Protein 3KKF (pdb70)

InterPro domains:
  IPR007138 Antibiotic biosynthesis monooxygenase domain [PF03992] (37-107)
  IPR007138 Antibiotic biosynthesis monooxygenase domain [PS51725] (32-125)
  IPR011008 Dimeric alpha-beta barrel [SSF54909] (33-116)
  IPR050744 AI-2 Signaling Cycle Isomerase LsrG [PTHR33336] (18-124)

Nearest PDB structures (foldseek):
  3kkf-assembly1_A  TM=1.002E+00  e=9.872E-19  Bacteroides thetaiotaomicron
  4hl9-assembly4_H  TM=8.552E-01  e=7.573E-08  Rhodospirillum rubrum ATCC 11170
  4dpo-assembly1_B  TM=8.473E-01  e=3.103E-07  Methanosarcina mazei Go1
  4zos-assembly2_B  TM=8.322E-01  e=4.860E-07  Yersinia enterocolitica subsp. enterocolitica 8081
  4zos-assembly1_C  TM=8.400E-01  e=1.271E-06  Yersinia enterocolitica subsp. enterocolitica 8081

Solvent-accessible surface area: 7000 Å² total

Radius of gyration: 13.76 Å; Cα contacts (8 Å, |Δi|>4): 162; chains: 1; bounding box: 32×35×34 Å

B-factor: mean 15.9, std 6.73, range [8.38, 55.74]

Organism: Bacteroides thetaiotaomicron (strain ATCC 29148 / DSM 2079 / JCM 5827 / CCUG 10774 / NCTC 10582 / VPI-5482 / E50) (NCBI:txid226186)

CATH classification: 3.30.70.100

Sequence (100 aa):
GAENNVRLSRRIIIIDDPERLEEEEEYNAYLKEEEIEVSRRLEPGVLVLYAVAEKKEERRPNHVTILEEIYADEAAYKKSHIATPHFKKKYKEGTLLDVQLEELIDATPLIPGLKKK

Secondary structure (DSSP, 8-state):
-GGG--EEEEEE--GGGHHHHHHHHHHHHHH----TTEEEEEEEE-SS-TTEEEEEEEESSHHHHHHHHTSHHHHHHHHHH-----EEEE---SSTT---

Structure (mmCIF, N/CA/C/O backbone):
data_3KKF
#
_entry.id   3KKF
#
_cell.length_a   70.740
_cell.length_b   70.740
_cell.length_c   96.021
_cell.angle_alpha   90.000
_cell.angle_beta   90.000
_cell.angle_gamma   120.000
#
_symmetry.space_group_name_H-M   'H 3 2'
#
loop_
_entity.id
_entity.type
_entity.pdbx_description
1 polymer 'Putative antibiotic biosynthesis monooxygenase'
2 non-polymer 'CALCIUM ION'
3 non-polymer 'ACETATE ION'
4 non-polymer 1,2-ETHANEDIOL
5 non-polymer 'HEXAETHYLENE GLYCOL'
6 water water
#
loop_
_atom_site.group_PDB
_atom_site.id
_atom_site.type_symbol
_atom_site.label_atom_id
_atom_site.label_alt_id
_atom_site.label_comp_id
_atom_site.label_asym_id
_atom_site.label_entity_id
_atom_site.label_seq_id
_atom_site.pdbx_PDB_ins_code
_atom_site.Cartn_x
_atom_site.Cartn_y
_atom_site.Cartn_z
_atom_site.occupancy
_atom_site.B_iso_or_equiv
_atom_site.auth_seq_id
_atom_site.auth_comp_id
_atom_site.auth_asym_id
_atom_site.auth_atom_id
_atom_site.pdbx_PDB_model_num
ATOM 1 N N . GLY A 1 1 ? 12.352 3.587 29.244 1.00 18.86 0 GLY A N 1
ATOM 2 C CA . GLY A 1 1 ? 13.335 4.628 28.892 1.00 18.23 0 GLY A CA 1
ATOM 3 C C . GLY A 1 1 ? 14.628 3.924 28.586 1.00 17.92 0 GLY A C 1
ATOM 4 O O . GLY A 1 1 ? 14.670 2.680 28.513 1.00 17.88 0 GLY A O 1
ATOM 5 N N . ALA A 1 2 ? 15.697 4.680 28.457 1.00 17.74 28 ALA A N 1
ATOM 6 C CA . ALA A 1 2 ? 17.007 4.106 28.119 1.00 17.56 28 ALA A CA 1
ATOM 7 C C . ALA A 1 2 ? 17.477 3.011 29.030 1.00 17.00 28 ALA A C 1
ATOM 8 O O . ALA A 1 2 ? 18.085 2.012 28.560 1.00 17.23 28 ALA A O 1
ATOM 10 N N . GLU A 1 3 ? 17.181 3.144 30.310 1.00 16.77 29 GLU A N 1
ATOM 11 C CA . GLU A 1 3 ? 17.721 2.235 31.349 1.00 16.38 29 GLU A CA 1
ATOM 12 C C . GLU A 1 3 ? 17.121 0.854 31.395 1.00 16.28 29 GLU A C 1
ATOM 13 O O . GLU A 1 3 ? 17.659 -0.018 32.107 1.00 18.76 29 GLU A O 1
ATOM 19 N N . ASN A 1 4 ? 15.998 0.604 30.722 1.00 15.66 30 ASN A N 1
ATOM 20 C CA . ASN A 1 4 ? 15.479 -0.784 30.682 1.00 15.58 30 ASN A CA 1
ATOM 21 C C . ASN A 1 4 ? 15.287 -1.315 29.270 1.00 15.27 30 ASN A C 1
ATOM 22 O O . ASN A 1 4 ? 14.592 -2.346 29.096 1.00 15.93 30 ASN A O 1
ATOM 27 N N . ASN A 1 5 ? 15.903 -0.666 28.261 1.00 14.29 31 ASN A N 1
ATOM 28 C CA . ASN A 1 5 ? 15.754 -1.139 26.903 1.00 12.98 31 ASN A CA 1
ATOM 29 C C . ASN A 1 5 ? 16.412 -2.477 26.793 1.00 12.00 31 ASN A C 1
ATOM 30 O O . ASN A 1 5 ? 17.465 -2.744 27.413 1.00 13.45 31 ASN A O 1
ATOM 43 N N . VAL A 1 7 ? 18.501 -4.757 24.656 1.00 9.59 33 VAL A N 1
ATOM 44 C CA . VAL A 1 7 ? 19.472 -4.649 23.585 1.00 9.60 33 VAL A CA 1
ATOM 45 C C . VAL A 1 7 ? 20.029 -6.038 23.298 1.00 9.69 33 VAL A C 1
ATOM 46 O O . VAL 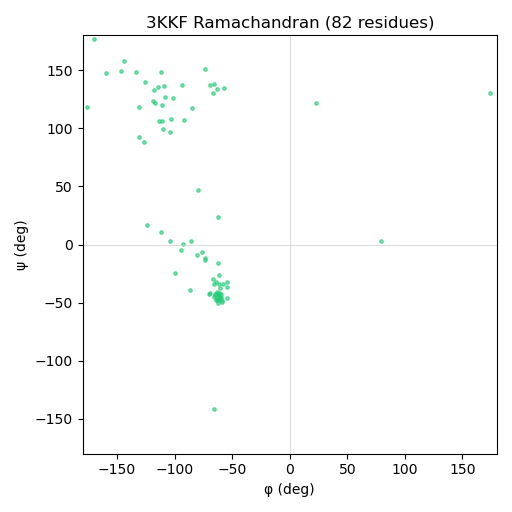A 1 7 ? 20.422 -6.780 24.230 1.00 10.18 33 VAL A O 1
ATOM 50 N N . ARG A 1 8 ? 20.039 -6.408 22.027 1.00 10.24 34 ARG A N 1
ATOM 51 C CA . ARG A 1 8 ? 20.518 -7.700 21.623 1.00 10.84 34 ARG A CA 1
ATOM 52 C C . ARG A 1 8 ? 21.182 -7.631 20.257 1.00 10.46 34 ARG A C 1
ATOM 53 O O . ARG A 1 8 ? 20.841 -6.778 19.420 1.00 11.35 34 ARG A O 1
ATOM 61 N N . LEU A 1 9 ? 22.166 -8.487 20.045 1.00 10.57 35 LEU A N 1
ATOM 62 C CA . LEU A 1 9 ? 22.734 -8.704 18.726 1.00 11.19 35 LEU A CA 1
ATOM 63 C C . LEU A 1 9 ? 22.299 -10.064 18.258 1.00 11.08 35 LEU A C 1
ATOM 64 O O . LEU A 1 9 ? 22.436 -11.068 18.995 1.00 13.02 35 LEU A O 1
ATOM 69 N N . SER A 1 10 ? 21.716 -10.117 17.088 1.00 11.16 36 SER A N 1
ATOM 70 C CA . SER A 1 10 ? 21.454 -11.400 16.412 1.00 11.53 36 SER A CA 1
ATOM 71 C C . SER A 1 10 ? 22.515 -11.572 15.345 1.00 11.23 36 SER A C 1
ATOM 72 O O . SER A 1 10 ? 22.715 -10.674 14.521 1.00 11.93 36 SER A O 1
ATOM 75 N N . ARG A 1 11 ? 23.221 -12.687 15.368 1.00 11.16 37 ARG A N 1
ATOM 76 C CA A ARG A 1 11 ? 24.227 -13.014 14.334 0.50 12.20 37 ARG A CA 1
ATOM 77 C CA B ARG A 1 11 ? 24.223 -13.007 14.334 0.50 12.15 37 ARG A CA 1
ATOM 78 C C . ARG A 1 11 ? 23.667 -14.198 13.582 1.00 12.07 37 ARG A C 1
ATOM 79 O O . ARG A 1 11 ? 23.347 -15.225 14.192 1.00 13.10 37 ARG A O 1
ATOM 94 N N . ILE A 1 12 ? 23.514 -14.049 12.261 1.00 11.97 38 ILE A N 1
ATOM 95 C CA . ILE A 1 12 ? 22.880 -15.052 11.436 1.00 11.81 38 ILE A CA 1
ATOM 96 C C . ILE A 1 12 ? 23.767 -15.460 10.285 1.00 11.15 38 ILE A C 1
ATOM 97 O O . ILE A 1 12 ? 24.459 -14.616 9.704 1.00 11.60 38 ILE A O 1
ATOM 102 N N . ILE A 1 13 ? 23.782 -16.759 9.975 1.00 11.07 39 ILE A N 1
ATOM 103 C CA . ILE A 1 13 ? 24.441 -17.252 8.772 1.00 10.73 39 ILE A CA 1
ATOM 104 C C . ILE A 1 13 ? 23.324 -17.865 7.932 1.00 10.90 39 ILE A C 1
ATOM 105 O O . ILE A 1 13 ? 22.610 -18.765 8.387 1.00 11.81 39 ILE A O 1
ATOM 110 N N . ILE A 1 14 ? 23.197 -17.331 6.715 1.00 11.08 40 ILE A N 1
ATOM 111 C CA A ILE A 1 14 ? 22.167 -17.741 5.783 0.50 11.24 40 ILE A CA 1
ATOM 112 C CA B ILE A 1 14 ? 22.180 -17.704 5.760 0.50 11.31 40 ILE A CA 1
ATOM 113 C C . ILE A 1 14 ? 22.744 -18.620 4.672 1.00 12.10 40 ILE A C 1
ATOM 114 O O . ILE A 1 14 ? 23.856 -18.447 4.255 1.00 12.42 40 ILE A O 1
ATOM 123 N N . ASP A 1 15 ? 21.963 -19.610 4.253 1.00 13.10 41 ASP A N 1
ATOM 124 C CA A ASP A 1 15 ? 22.347 -20.475 3.144 0.60 13.93 41 ASP A CA 1
ATOM 125 C CA B ASP A 1 15 ? 22.341 -20.477 3.144 0.40 13.80 41 ASP A CA 1
ATOM 126 C C . ASP A 1 15 ? 22.677 -19.550 1.954 1.00 13.69 41 ASP A C 1
ATOM 127 O O . ASP A 1 15 ? 21.820 -18.793 1.503 1.00 13.48 41 ASP A O 1
ATOM 136 N N . PRO A 1 16 ? 23.938 -19.610 1.435 1.00 13.98 42 PRO A N 1
ATOM 137 C CA . PRO A 1 16 ? 24.256 -18.658 0.337 1.00 14.60 42 PRO A CA 1
ATOM 138 C C . PRO A 1 16 ? 23.336 -18.662 -0.867 1.00 15.55 42 PRO A C 1
ATOM 139 O O . PRO A 1 16 ? 23.102 -17.606 -1.453 1.00 15.93 42 PRO A O 1
ATOM 143 N N . GLU A 1 17 ? 22.772 -19.818 -1.206 1.00 16.09 43 GLU A N 1
ATOM 144 C CA . GLU A 1 17 ? 21.889 -19.912 -2.357 1.00 16.97 43 GLU A CA 1
ATOM 145 C C . GLU A 1 17 ? 20.522 -19.286 -2.148 1.00 16.98 43 GLU A C 1
ATOM 146 O O . GLU A 1 17 ? 19.777 -19.107 -3.095 1.00 18.77 43 GLU A O 1
ATOM 152 N N . ARG A 1 18 ? 20.186 -18.944 -0.904 1.00 16.42 44 ARG A N 1
ATOM 153 C CA . ARG A 1 18 ? 18.896 -18.361 -0.584 1.00 16.14 44 ARG A CA 1
ATOM 154 C C . ARG A 1 18 ? 19.011 -16.889 -0.135 1.00 14.60 44 ARG A C 1
ATOM 155 O O . ARG A 1 18 ? 18.036 -16.316 0.360 1.00 14.06 44 ARG A O 1
ATOM 163 N N . LEU A 1 19 ? 20.180 -16.292 -0.302 1.00 13.44 45 LEU A N 1
ATOM 164 C CA . LEU A 1 19 ? 20.443 -14.960 0.280 1.00 13.28 45 LEU A CA 1
ATOM 165 C C . LEU A 1 19 ? 19.511 -13.855 -0.247 1.00 13.09 45 LEU A C 1
ATOM 166 O O . LEU A 1 19 ? 19.040 -13.009 0.522 1.00 12.97 45 LEU A O 1
ATOM 171 N N . GLU A 1 20 ? 19.225 -13.841 -1.543 1.00 13.52 46 GLU A N 1
ATOM 172 C CA A GLU A 1 20 ? 18.348 -12.823 -2.118 0.40 13.86 46 GLU A CA 1
ATOM 173 C CA B GLU A 1 20 ? 18.335 -12.826 -2.117 0.30 13.91 46 GLU A CA 1
ATOM 174 C CA C GLU A 1 20 ? 18.337 -12.813 -2.111 0.30 13.81 46 GLU A CA 1
ATOM 175 C C . GLU A 1 20 ? 16.937 -12.920 -1.520 1.00 13.58 46 GLU A C 1
ATOM 176 O O . GLU A 1 20 ? 16.339 -11.905 -1.131 1.00 13.53 46 GLU A O 1
ATOM 192 N N . GLU A 1 21 ? 16.408 -14.139 -1.446 1.00 13.24 47 GLU A N 1
ATOM 193 C CA A GLU A 1 21 ? 15.085 -14.388 -0.869 0.60 13.42 47 GLU A CA 1
ATOM 194 C CA B GLU A 1 21 ? 15.068 -14.318 -0.889 0.40 13.25 47 GLU A CA 1
ATOM 195 C C . GLU A 1 21 ? 15.069 -13.949 0.608 1.00 12.67 47 GLU A C 1
ATOM 196 O O . GLU A 1 21 ? 14.150 -13.319 1.069 1.00 12.06 47 GLU A O 1
ATOM 207 N N . TYR A 1 22 ? 16.117 -14.334 1.344 1.00 11.35 48 TYR A N 1
ATOM 208 C CA . TYR A 1 22 ? 16.230 -14.007 2.752 1.00 11.20 48 TYR A CA 1
ATOM 209 C C . TYR A 1 22 ? 16.199 -12.491 2.961 1.00 11.13 48 TYR A C 1
ATOM 210 O O . TYR A 1 22 ? 15.431 -11.981 3.773 1.00 11.61 48 TYR A O 1
ATOM 219 N N . ASN A 1 23 ? 17.017 -11.767 2.209 1.00 11.05 49 ASN A N 1
ATOM 220 C CA . ASN A 1 23 ? 17.057 -10.305 2.332 1.00 11.54 49 ASN A CA 1
ATOM 221 C C . ASN A 1 23 ? 15.730 -9.658 2.022 1.00 11.11 49 ASN A C 1
ATOM 222 O O . ASN A 1 23 ? 15.351 -8.660 2.670 1.00 11.80 49 ASN A O 1
ATOM 227 N N . ALA A 1 24 ? 15.003 -10.196 1.041 1.00 11.19 50 ALA A N 1
ATOM 228 C CA . ALA A 1 24 ? 13.682 -9.666 0.735 1.00 10.77 50 ALA A CA 1
ATOM 229 C C . ALA A 1 24 ? 12.739 -9.804 1.938 1.00 10.76 50 ALA A C 1
ATOM 230 O O . ALA A 1 24 ? 12.045 -8.839 2.304 1.00 11.40 50 ALA A O 1
ATOM 232 N N . TYR A 1 25 ? 12.710 -10.992 2.547 1.00 10.55 51 TYR A N 1
ATOM 233 C CA . TYR A 1 25 ? 11.883 -11.191 3.718 1.00 10.37 51 TYR A CA 1
ATOM 234 C C . TYR A 1 25 ? 12.328 -10.295 4.881 1.00 10.06 51 TYR A C 1
ATOM 235 O O . TYR A 1 25 ? 11.499 -9.692 5.563 1.00 10.29 51 TYR A O 1
ATOM 244 N N . LEU A 1 26 ? 13.628 -10.246 5.139 1.00 9.91 52 LEU A N 1
ATOM 245 C CA . LEU A 1 26 ? 14.151 -9.483 6.264 1.00 9.96 52 LEU A CA 1
ATOM 246 C C . LEU A 1 26 ? 13.903 -7.986 6.140 1.00 10.32 52 LEU A C 1
ATOM 247 O O . LEU A 1 26 ? 13.447 -7.334 7.091 1.00 10.08 52 LEU A O 1
ATOM 252 N N . LYS A 1 27 ? 14.199 -7.410 4.969 1.00 10.47 53 LYS A N 1
ATOM 253 C CA . LYS A 1 27 ? 14.023 -5.980 4.772 1.00 10.63 53 LYS A CA 1
ATOM 254 C C . LYS A 1 27 ? 12.575 -5.579 4.949 1.00 10.29 53 LYS A C 1
ATOM 255 O O . LYS A 1 27 ? 12.266 -4.594 5.608 1.00 10.92 53 LYS A O 1
ATOM 260 N N . GLU A 1 28 ? 11.669 -6.352 4.381 1.00 10.83 54 GLU A N 1
ATOM 261 C CA . GLU A 1 28 ? 10.251 -6.077 4.540 1.00 11.21 54 GLU A CA 1
ATOM 262 C C . GLU A 1 28 ? 9.836 -6.128 6.010 1.00 10.89 54 GLU A C 1
ATOM 263 O O . GLU A 1 28 ? 9.132 -5.244 6.504 1.00 11.29 54 GLU A O 1
ATOM 269 N N . GLU A 1 29 ? 10.281 -7.155 6.720 1.00 10.50 55 GLU A N 1
ATOM 270 C CA A GLU A 1 29 ? 9.861 -7.303 8.100 0.70 10.58 55 GLU A CA 1
ATOM 271 C CA B GLU A 1 29 ? 9.930 -7.345 8.128 0.30 10.61 55 GLU A CA 1
ATOM 272 C C . GLU A 1 29 ? 10.415 -6.162 8.989 1.00 10.36 55 GLU A C 1
ATOM 273 O O . GLU A 1 29 ? 9.708 -5.659 9.860 1.00 10.53 55 GLU A O 1
ATOM 284 N N . ILE A 1 30 ? 11.630 -5.728 8.734 1.00 9.92 56 ILE A N 1
ATOM 285 C CA . ILE A 1 30 ? 12.209 -4.586 9.479 1.00 10.13 56 ILE A CA 1
ATOM 286 C C . ILE A 1 30 ? 11.440 -3.307 9.160 1.00 10.30 56 ILE A C 1
ATOM 287 O O . ILE A 1 30 ? 11.099 -2.543 10.070 1.00 9.74 56 ILE A O 1
ATOM 292 N N . GLU A 1 31 ? 11.150 -3.075 7.881 1.00 10.62 57 GLU A N 1
ATOM 293 C CA . GLU A 1 31 ? 10.398 -1.874 7.489 1.00 11.28 57 GLU A CA 1
ATOM 294 C C . GLU A 1 31 ? 9.033 -1.833 8.152 1.00 11.11 57 GLU A C 1
ATOM 295 O O . GLU A 1 31 ? 8.620 -0.786 8.680 1.00 11.34 57 GLU A O 1
ATOM 301 N N . VAL A 1 32 ? 8.320 -2.961 8.143 1.00 10.63 58 VAL A N 1
ATOM 302 C CA . VAL A 1 32 ? 6.985 -3.011 8.769 1.00 10.91 58 VAL A CA 1
ATOM 303 C C . VAL A 1 32 ? 7.099 -2.797 10.289 1.00 10.06 58 VAL A C 1
ATOM 304 O O . VAL A 1 32 ? 6.311 -2.051 10.883 1.00 11.13 58 VAL A O 1
ATOM 308 N N . SER A 1 33 ? 8.092 -3.434 10.920 1.00 10.07 59 SER A N 1
ATOM 309 C CA . SER A 1 33 ? 8.264 -3.302 12.380 1.00 10.02 59 SER A CA 1
ATOM 310 C C . SER A 1 33 ? 8.549 -1.863 12.772 1.00 10.17 59 SER A C 1
ATOM 311 O O . SER A 1 33 ? 7.931 -1.322 13.718 1.00 10.63 59 SER A O 1
ATOM 322 N N . ARG A 1 35 ? 7.766 0.820 11.123 1.00 11.60 61 ARG A N 1
ATOM 323 C CA A ARG A 1 35 ? 6.571 1.597 10.802 0.50 12.27 61 ARG A CA 1
ATOM 324 C CA B ARG A 1 35 ? 6.605 1.670 10.872 0.50 12.34 61 ARG A CA 1
ATOM 325 C C . ARG A 1 35 ? 5.438 1.449 11.815 1.00 12.00 61 ARG A C 1
ATOM 326 O O . ARG A 1 35 ? 4.766 2.412 12.167 1.00 12.52 61 ARG A O 1
ATOM 333 N N . LEU A 1 36 ? 5.206 0.215 12.249 1.00 11.55 62 LEU A N 1
ATOM 334 C CA . LEU A 1 36 ? 4.044 -0.107 13.070 1.00 12.13 62 LEU A CA 1
ATOM 335 C C . LEU A 1 36 ? 4.211 -0.226 14.563 1.00 12.17 62 LEU A C 1
ATOM 336 O O . LEU A 1 36 ? 3.221 -0.075 15.290 1.00 14.03 62 LEU A O 1
ATOM 341 N N . GLU A 1 37 ? 5.407 -0.523 15.039 1.00 11.30 63 GLU A N 1
ATOM 342 C CA . GLU A 1 37 ? 5.601 -0.856 16.457 1.00 10.83 63 GLU A CA 1
ATOM 343 C C . GLU A 1 37 ? 6.384 0.202 17.220 1.00 10.47 63 GLU A C 1
ATOM 344 O O . GLU A 1 37 ? 7.586 0.304 17.070 1.00 10.69 63 GLU A O 1
ATOM 350 N N . PRO A 1 38 ? 5.694 0.992 18.075 1.00 11.50 64 PRO A N 1
ATOM 351 C CA . PRO A 1 38 ? 6.416 2.017 18.812 1.00 11.31 64 PRO A CA 1
ATOM 352 C C . PRO A 1 38 ? 7.524 1.486 19.759 1.00 11.12 64 PRO A C 1
ATOM 353 O O . PRO A 1 38 ? 8.497 2.186 20.012 1.00 12.01 64 PRO A O 1
ATOM 357 N N . GLY A 1 39 ? 7.366 0.248 20.219 1.00 10.63 65 GLY A N 1
ATOM 358 C CA . GLY A 1 39 ? 8.318 -0.414 21.099 1.00 10.43 65 GLY A CA 1
ATOM 359 C C . GLY A 1 39 ? 9.534 -1.011 20.414 1.00 10.24 65 GLY A C 1
ATOM 360 O O . GLY A 1 39 ? 10.440 -1.472 21.072 1.00 10.85 65 GLY A O 1
ATOM 361 N N . VAL A 1 40 ? 9.528 -1.049 19.084 1.00 9.77 66 VAL A N 1
ATOM 362 C CA . VAL A 1 40 ? 10.727 -1.468 18.309 1.00 9.71 66 VAL A CA 1
ATOM 363 C C . VAL A 1 40 ? 11.482 -0.166 18.029 1.00 9.12 66 VAL A C 1
ATOM 364 O O . VAL A 1 40 ? 11.033 0.668 17.219 1.00 10.19 66 VAL A O 1
ATOM 368 N N . LEU A 1 41 ? 12.606 0.036 18.719 1.00 9.15 67 LEU A N 1
ATOM 369 C CA . LEU A 1 41 ? 13.372 1.282 18.611 1.00 9.72 67 LEU A CA 1
ATOM 370 C C . LEU A 1 41 ? 14.362 1.243 17.457 1.00 10.00 67 LEU A C 1
ATOM 371 O O . LEU A 1 41 ? 14.563 2.256 16.780 1.00 11.00 67 LEU A O 1
ATOM 376 N N . VAL A 1 42 ? 15.001 0.089 17.242 1.00 9.59 68 VAL A N 1
ATOM 377 C CA . VAL A 1 42 ? 15.761 -0.111 15.997 1.00 9.79 68 VAL A CA 1
ATOM 378 C C . VAL A 1 42 ? 15.957 -1.591 15.747 1.00 9.24 68 VAL A C 1
ATOM 379 O O . VAL A 1 42 ? 16.074 -2.384 16.682 1.00 9.37 68 VAL A O 1
ATOM 383 N N . LEU A 1 43 ? 15.995 -1.946 14.469 1.00 9.28 69 LEU A N 1
ATOM 384 C CA . LEU A 1 43 ? 16.433 -3.258 13.976 1.00 8.87 69 LEU A CA 1
ATOM 385 C C . LEU A 1 43 ? 17.421 -2.842 12.874 1.00 8.96 69 LEU A C 1
ATOM 386 O O . LEU A 1 43 ? 17.012 -2.554 11.730 1.00 9.57 69 LEU A O 1
ATOM 391 N N . TYR A 1 44 ? 18.700 -2.721 13.216 1.00 9.01 70 TYR A N 1
ATOM 392 C CA . TYR A 1 44 ? 19.731 -2.230 12.308 1.00 8.89 70 TYR A CA 1
ATOM 393 C C . TYR A 1 44 ? 20.563 -3.412 11.813 1.00 8.76 70 TYR A C 1
ATOM 394 O O . TYR A 1 44 ? 21.474 -3.889 12.504 1.00 9.34 70 TYR A O 1
ATOM 403 N N . ALA A 1 45 ? 20.213 -3.918 10.619 1.00 8.90 71 ALA A N 1
ATOM 404 C CA . ALA A 1 45 ? 20.864 -5.080 10.031 1.00 8.96 71 ALA A CA 1
ATOM 405 C C . ALA A 1 45 ? 21.988 -4.675 9.107 1.00 8.98 71 ALA A C 1
ATOM 406 O O . ALA A 1 45 ? 21.855 -3.723 8.352 1.00 9.75 71 ALA A O 1
ATOM 408 N N . VAL A 1 46 ? 23.113 -5.398 9.198 1.00 8.38 72 VAL A N 1
ATOM 409 C CA . VAL A 1 46 ? 24.239 -5.207 8.291 1.00 8.40 72 VAL A CA 1
ATOM 410 C C . VAL A 1 46 ? 24.726 -6.572 7.800 1.00 8.86 72 VAL A C 1
ATOM 411 O O . VAL A 1 46 ? 24.594 -7.592 8.493 1.00 9.85 72 VAL A O 1
ATOM 415 N N . ALA A 1 47 ? 25.239 -6.585 6.561 1.00 9.29 73 ALA A N 1
ATOM 416 C CA . ALA A 1 47 ? 25.834 -7.782 5.962 1.00 9.61 73 ALA A CA 1
ATOM 417 C C . ALA A 1 47 ? 27.338 -7.576 5.877 1.00 9.89 73 ALA A C 1
ATOM 418 O O . ALA A 1 47 ? 27.797 -6.508 5.503 1.00 11.26 73 ALA A O 1
ATOM 420 N N . GLU A 1 48 ? 28.105 -8.580 6.217 1.00 10.39 74 GLU A N 1
ATOM 421 C CA . GLU A 1 48 ? 29.563 -8.479 6.137 1.00 11.67 74 GLU A CA 1
ATOM 422 C C . GLU A 1 48 ? 29.967 -8.359 4.658 1.00 12.33 74 GLU A C 1
ATOM 423 O O . GLU A 1 48 ? 29.545 -9.176 3.852 1.00 13.25 74 GLU A O 1
ATOM 429 N N . LYS A 1 49 ? 30.802 -7.382 4.302 1.00 12.93 75 LYS A N 1
ATOM 430 C CA A LYS A 1 49 ? 31.193 -7.227 2.892 0.70 13.68 75 LYS A CA 1
ATOM 431 C CA B LYS A 1 49 ? 31.207 -7.224 2.897 0.30 13.53 75 LYS A CA 1
ATOM 432 C C . LYS A 1 49 ? 31.995 -8.428 2.376 1.00 13.79 75 LYS A C 1
ATOM 433 O O . LYS A 1 49 ? 31.855 -8.801 1.214 1.00 14.78 75 LYS A O 1
ATOM 444 N N . GLU A 1 50 ? 32.806 -9.049 3.236 1.00 14.15 76 GLU A N 1
ATOM 445 C CA A GLU A 1 50 ? 33.601 -10.249 2.841 0.50 15.26 76 GLU A CA 1
ATOM 446 C CA B GLU A 1 50 ? 33.620 -10.204 2.833 0.50 15.04 76 GLU A CA 1
ATOM 447 C C . GLU A 1 50 ? 32.783 -11.511 2.759 1.00 15.26 76 GLU A C 1
ATOM 448 O O . GLU A 1 50 ? 33.155 -12.458 2.064 1.00 16.86 76 GLU A O 1
ATOM 459 N N . ARG A 1 51 ? 31.679 -11.551 3.499 1.00 15.03 77 ARG A N 1
ATOM 460 C CA A ARG A 1 51 ? 30.806 -12.748 3.572 0.50 15.36 77 ARG A CA 1
ATOM 461 C CA B ARG A 1 51 ? 30.829 -12.735 3.616 0.50 15.35 77 ARG A CA 1
ATOM 462 C C . ARG A 1 51 ? 29.371 -12.259 3.701 1.00 14.26 77 ARG A C 1
ATOM 463 O O . ARG A 1 51 ? 28.811 -12.214 4.800 1.00 14.15 77 ARG A O 1
ATOM 478 N N . PRO A 1 52 ? 28.736 -11.910 2.557 1.00 13.27 78 PRO A N 1
ATOM 479 C CA . PRO A 1 52 ? 27.413 -11.290 2.573 1.00 12.78 78 PRO A CA 1
ATOM 480 C C . PRO A 1 52 ? 26.263 -12.099 3.156 1.00 11.28 78 PRO A C 1
ATOM 481 O O . PRO A 1 52 ? 25.216 -11.520 3.474 1.00 11.62 78 PRO A O 1
ATOM 485 N N . ASN A 1 53 ? 26.466 -13.416 3.308 1.00 11.16 79 ASN A N 1
ATOM 486 C CA . ASN A 1 53 ? 25.471 -14.278 3.969 1.00 10.95 79 ASN A CA 1
ATOM 487 C C . ASN A 1 53 ? 25.616 -14.316 5.501 1.00 10.91 79 ASN A C 1
ATOM 488 O O . ASN A 1 53 ? 24.911 -15.062 6.152 1.00 11.31 79 ASN A O 1
ATOM 493 N N . HIS A 1 54 ? 26.556 -13.532 6.014 1.00 10.29 80 HIS A N 1
ATOM 494 C CA . HIS A 1 54 ? 26.742 -13.342 7.465 1.00 10.31 80 HIS A CA 1
ATOM 495 C C . HIS A 1 54 ? 26.130 -11.963 7.789 1.00 10.24 80 HIS A C 1
ATOM 496 O O . HIS A 1 54 ? 26.650 -10.934 7.396 1.00 11.68 80 HIS A O 1
ATOM 503 N N . VAL A 1 55 ? 24.988 -11.975 8.467 1.00 10.53 81 VAL A N 1
ATOM 504 C CA . VAL A 1 55 ? 24.249 -10.786 8.819 1.00 10.72 81 VAL A CA 1
ATOM 505 C C . VAL A 1 55 ? 24.229 -10.602 10.362 1.00 10.43 81 VAL A C 1
ATOM 506 O O . VAL A 1 55 ? 24.029 -11.565 11.122 1.00 12.25 81 VAL A O 1
ATOM 510 N N . THR A 1 56 ? 24.470 -9.378 10.817 1.00 9.63 82 THR A N 1
ATOM 511 C CA . THR A 1 56 ? 24.352 -9.028 12.225 1.00 9.66 82 THR A CA 1
ATOM 512 C C . THR A 1 56 ? 23.275 -7.973 12.349 1.00 9.15 82 THR A C 1
ATOM 513 O O . THR A 1 56 ? 23.256 -7.004 11.558 1.00 8.97 82 THR A O 1
ATOM 517 N N . ILE A 1 57 ? 22.359 -8.147 13.305 1.00 9.06 83 ILE A N 1
ATOM 518 C CA . ILE A 1 57 ? 21.330 -7.168 13.547 1.00 9.34 83 ILE A CA 1
ATOM 519 C C . ILE A 1 57 ? 21.465 -6.614 14.977 1.00 8.95 83 ILE A C 1
ATOM 520 O O . ILE A 1 57 ? 21.450 -7.379 15.949 1.00 9.78 83 ILE A O 1
ATOM 525 N N . LEU A 1 58 ? 21.595 -5.295 15.087 1.00 8.79 84 LEU A N 1
ATOM 526 C CA . LEU A 1 58 ? 21.496 -4.614 16.381 1.00 8.87 84 LEU A CA 1
ATOM 527 C C . LEU A 1 58 ? 20.010 -4.369 16.611 1.00 9.08 84 LEU A C 1
ATOM 528 O O . LEU A 1 58 ? 19.332 -3.699 15.845 1.00 9.30 84 LEU A O 1
ATOM 533 N N . GLU A 1 59 ? 19.505 -4.979 17.664 1.00 9.07 85 GLU A N 1
ATOM 534 C CA A GLU A 1 59 ? 18.076 -4.918 18.058 0.70 9.52 85 GLU A CA 1
ATOM 535 C CA B GLU A 1 59 ? 18.094 -4.881 18.022 0.30 9.46 85 GLU A CA 1
ATOM 536 C C . GLU A 1 59 ? 17.929 -4.136 19.327 1.00 9.42 85 GLU A C 1
ATOM 537 O O . GLU A 1 59 ? 18.593 -4.455 20.312 1.00 10.07 85 GLU A O 1
ATOM 548 N N . ILE A 1 60 ? 17.067 -3.112 19.324 1.00 8.68 86 ILE A N 1
ATOM 549 C CA . ILE A 1 60 ? 16.791 -2.362 20.554 1.00 8.89 86 ILE A CA 1
ATOM 550 C C . ILE A 1 60 ? 15.257 -2.280 20.683 1.00 8.89 86 ILE A C 1
ATOM 551 O O . ILE A 1 60 ? 14.577 -1.742 19.773 1.00 9.41 86 ILE A O 1
ATOM 556 N N . TYR A 1 61 ? 14.731 -2.864 21.762 1.00 9.01 87 TYR A N 1
ATOM 557 C CA . TYR A 1 61 ? 13.318 -2.833 22.073 1.00 9.61 87 TYR A CA 1
ATOM 558 C C . TYR A 1 61 ? 13.120 -1.981 23.311 1.00 9.62 87 TYR A C 1
ATOM 559 O O . TYR A 1 61 ? 13.985 -1.923 24.189 1.00 10.29 87 TYR A O 1
ATOM 568 N N . ALA A 1 62 ? 11.972 -1.305 23.412 1.00 10.31 88 ALA A N 1
ATOM 569 C CA . ALA A 1 62 ? 11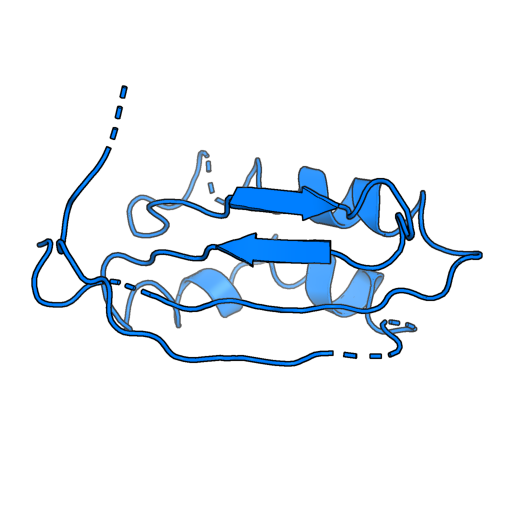.712 -0.443 24.573 1.00 10.30 88 ALA A CA 1
ATOM 570 C C . ALA A 1 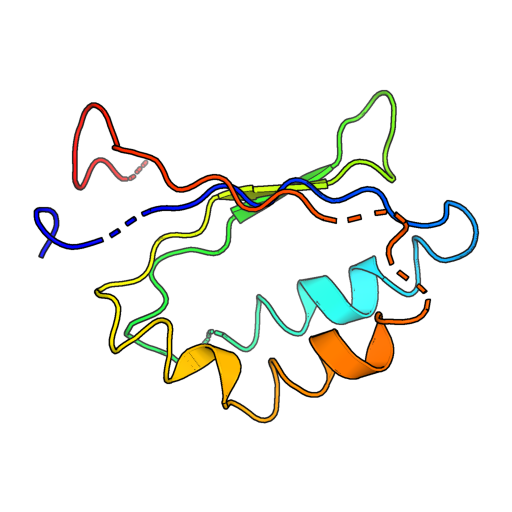62 ? 11.784 -1.197 25.902 1.00 10.32 88 ALA A C 1
ATOM 571 O O . ALA A 1 62 ? 12.189 -0.632 26.917 1.00 11.05 88 ALA A O 1
ATOM 573 N N . ASP A 1 63 ? 11.378 -2.451 25.880 1.00 11.07 89 ASP A N 1
ATOM 574 C CA . ASP A 1 63 ? 11.371 -3.327 27.066 1.00 11.75 89 ASP A CA 1
ATOM 575 C C . ASP A 1 63 ? 11.081 -4.756 26.592 1.00 11.93 89 ASP A C 1
ATOM 576 O O . ASP A 1 63 ? 10.849 -4.975 25.362 1.00 12.21 89 ASP A O 1
ATOM 581 N N . GLU A 1 64 ? 11.088 -5.736 27.501 1.00 12.73 90 GLU A N 1
ATOM 582 C CA . GLU A 1 64 ? 10.811 -7.108 27.114 1.00 13.50 90 GLU A CA 1
ATOM 583 C C . GLU A 1 64 ? 9.367 -7.310 26.640 1.00 12.99 90 GLU A C 1
ATOM 584 O O . GLU A 1 64 ? 9.137 -8.170 25.805 1.00 13.94 90 GLU A O 1
ATOM 590 N N . ALA A 1 65 ? 8.405 -6.522 27.160 1.00 12.67 91 ALA A N 1
ATOM 591 C CA . ALA A 1 65 ? 7.008 -6.581 26.693 1.00 12.68 91 ALA A CA 1
ATOM 592 C C . ALA A 1 65 ? 6.951 -6.243 25.204 1.00 12.23 91 ALA A C 1
ATOM 593 O O . ALA A 1 65 ? 6.233 -6.913 24.437 1.00 13.47 91 ALA A O 1
ATOM 595 N N . ALA A 1 66 ? 7.713 -5.224 24.775 1.00 11.93 92 ALA A N 1
ATOM 596 C CA . ALA A 1 66 ? 7.747 -4.840 23.362 1.00 11.24 92 ALA A CA 1
ATOM 597 C C . ALA A 1 66 ? 8.299 -5.963 22.500 1.00 10.49 92 ALA A C 1
ATOM 598 O O . ALA A 1 66 ? 7.813 -6.217 21.401 1.00 10.61 92 ALA A O 1
ATOM 600 N N . TYR A 1 67 ? 9.339 -6.629 22.981 1.00 10.54 93 TYR A N 1
ATOM 601 C CA . TYR A 1 67 ? 9.929 -7.752 22.271 1.00 10.58 93 TYR A CA 1
ATOM 602 C C . TYR A 1 67 ? 8.917 -8.917 22.124 1.00 10.98 93 TYR A C 1
ATOM 603 O O . TYR A 1 67 ? 8.739 -9.479 21.052 1.00 11.21 93 TYR A O 1
ATOM 612 N N . LYS A 1 68 ? 8.248 -9.269 23.226 1.00 11.44 94 LYS A N 1
ATOM 613 C CA A LYS A 1 68 ? 7.279 -10.352 23.181 0.50 11.99 94 LYS A CA 1
ATOM 614 C CA B LYS A 1 68 ? 7.241 -10.319 23.239 0.50 11.87 94 LYS A CA 1
ATOM 615 C C . LYS A 1 68 ? 6.129 -10.013 22.242 1.00 11.43 94 LYS A C 1
ATOM 616 O O . LYS A 1 68 ? 5.665 -10.888 21.498 1.00 12.60 94 LYS A O 1
ATOM 627 N N . SER A 1 69 ? 5.693 -8.770 22.225 1.00 10.95 95 SER A N 1
ATOM 628 C CA . SER A 1 69 ? 4.644 -8.367 21.287 1.00 11.12 95 SER A CA 1
ATOM 629 C C . SER A 1 69 ? 5.148 -8.487 19.811 1.00 10.44 95 SER A C 1
ATOM 630 O O . SER A 1 69 ? 4.431 -8.990 18.927 1.00 10.93 95 SER A O 1
ATOM 633 N N . HIS A 1 70 ? 6.375 -8.032 19.575 1.00 9.73 96 HIS A N 1
ATOM 634 C CA . HIS A 1 70 ? 6.984 -8.094 18.255 1.00 9.82 96 HIS A CA 1
ATOM 635 C C . HIS A 1 70 ? 6.999 -9.514 17.659 1.00 9.95 96 HIS A C 1
ATOM 636 O O . HIS A 1 70 ? 6.629 -9.705 16.487 1.00 10.45 96 HIS A O 1
ATOM 643 N N . ILE A 1 71 ? 7.401 -10.507 18.458 1.00 10.39 97 ILE A N 1
ATOM 644 C CA . ILE A 1 71 ? 7.501 -11.862 17.931 1.00 11.73 97 ILE A CA 1
ATOM 645 C C . ILE A 1 71 ? 6.139 -12.559 17.764 1.00 11.96 97 ILE A C 1
ATOM 646 O O . ILE A 1 71 ? 6.081 -13.655 17.202 1.00 13.45 97 ILE A O 1
ATOM 651 N N . ALA A 1 72 ? 5.061 -11.929 18.229 1.00 12.20 98 ALA A N 1
ATOM 652 C CA . ALA A 1 72 ? 3.696 -12.412 17.988 1.00 12.16 98 ALA A CA 1
ATOM 653 C C . ALA A 1 72 ? 3.030 -11.750 16.766 1.00 11.97 98 ALA A C 1
ATOM 654 O O . ALA A 1 72 ? 1.911 -12.144 16.365 1.00 13.17 98 ALA A O 1
ATOM 656 N N . THR A 1 73 ? 3.696 -10.770 16.147 1.00 11.38 99 THR A N 1
ATOM 657 C CA . THR A 1 73 ? 3.074 -10.053 15.027 1.00 11.31 99 THR A CA 1
A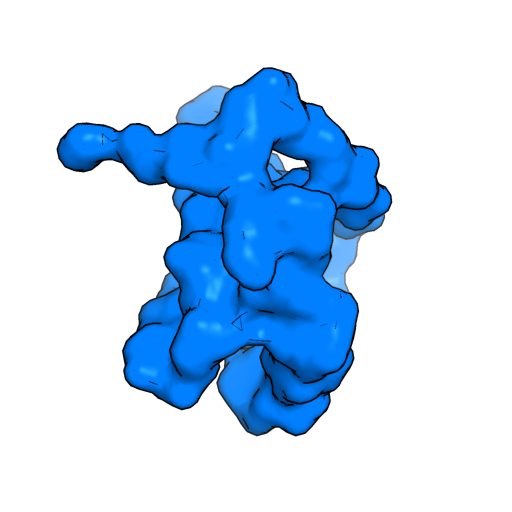TOM 658 C C . THR A 1 73 ? 3.006 -10.896 13.730 1.00 11.30 99 THR A C 1
ATOM 659 O O . THR A 1 73 ? 3.868 -11.780 13.494 1.00 12.15 99 THR A O 1
ATOM 663 N N . PRO A 1 74 ? 1.992 -10.623 12.871 1.00 11.87 100 PRO A N 1
ATOM 664 C CA . PRO A 1 74 ? 1.949 -11.348 11.616 1.00 11.95 100 PRO A CA 1
ATOM 665 C C . PRO A 1 74 ? 3.183 -11.096 10.737 1.00 11.75 100 PRO A C 1
ATOM 666 O O . PRO A 1 74 ? 3.625 -12.008 10.021 1.00 12.61 100 PRO A O 1
ATOM 670 N N . HIS A 1 75 ? 3.741 -9.891 10.774 1.00 11.86 101 HIS A N 1
ATOM 671 C CA . HIS A 1 75 ? 4.910 -9.612 9.941 1.00 11.53 101 HIS A CA 1
ATOM 672 C C . HIS A 1 75 ? 6.147 -10.388 10.429 1.00 11.40 101 HIS A C 1
ATOM 673 O O . HIS A 1 75 ? 6.897 -10.911 9.625 1.00 11.29 101 HIS A O 1
ATOM 680 N N . PHE A 1 76 ? 6.364 -10.469 11.741 1.00 11.26 102 PHE A N 1
ATOM 681 C CA . PHE A 1 76 ? 7.464 -11.293 12.240 1.00 11.89 102 PHE A CA 1
ATOM 682 C C . PHE A 1 76 ? 7.235 -12.761 11.846 1.00 11.91 102 PHE A C 1
ATOM 683 O O . PHE A 1 76 ? 8.168 -13.443 11.431 1.00 12.83 102 PHE A O 1
ATOM 691 N N . LYS A 1 77 ? 5.998 -13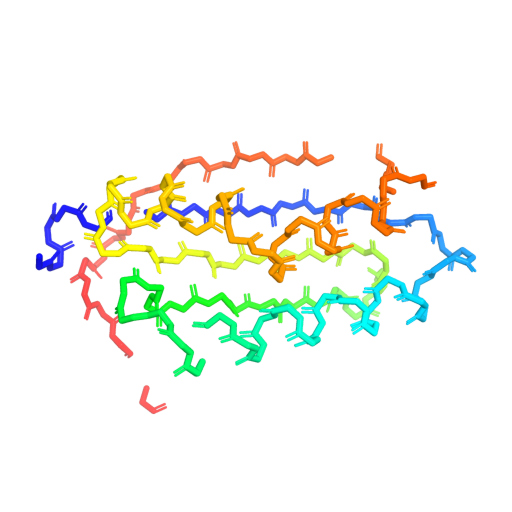.242 11.971 1.00 12.85 103 LYS A N 1
ATOM 692 C CA A LYS A 1 77 ? 5.618 -14.643 11.611 0.50 13.59 103 LYS A CA 1
ATOM 693 C CA B LYS A 1 77 ? 5.762 -14.648 11.646 0.50 13.36 103 LYS A CA 1
ATOM 694 C C . LYS A 1 77 ? 5.973 -14.957 10.152 1.00 13.65 103 LYS A C 1
ATOM 695 O O . LYS A 1 77 ? 6.501 -16.021 9.833 1.00 13.53 103 LYS A O 1
ATOM 706 N N . LYS A 1 78 ? 5.623 -14.031 9.272 1.00 12.71 104 LYS A N 1
ATOM 707 C CA . LYS A 1 78 ? 5.894 -14.224 7.832 1.00 12.40 104 LYS A CA 1
ATOM 708 C C . LYS A 1 78 ? 7.404 -14.419 7.625 1.00 12.11 104 LYS A C 1
ATOM 709 O O . LYS A 1 78 ? 7.823 -15.317 6.907 1.00 12.36 104 LYS A O 1
ATOM 715 N N . TYR A 1 79 ? 8.210 -13.549 8.238 1.00 11.69 105 TYR A N 1
ATOM 716 C CA . TYR A 1 79 ? 9.661 -13.646 8.157 1.00 12.09 105 TYR A CA 1
ATOM 717 C C . TYR A 1 79 ? 10.204 -14.940 8.761 1.00 12.56 105 TYR A C 1
ATOM 718 O O . TYR A 1 79 ? 11.010 -15.637 8.137 1.00 12.47 105 TYR A O 1
ATOM 727 N N . LYS A 1 80 ? 9.788 -15.254 9.990 1.00 14.16 106 LYS A N 1
ATOM 728 C CA . LYS A 1 80 ? 10.302 -16.433 10.692 1.00 15.85 106 LYS A CA 1
ATOM 729 C C . LYS A 1 80 ? 9.957 -17.731 9.922 1.00 16.37 106 LYS A C 1
ATOM 730 O O . LYS A 1 80 ? 10.819 -18.591 9.726 1.00 17.49 106 LYS A O 1
ATOM 736 N N . GLU A 1 81 ? 8.717 -17.856 9.476 1.00 16.99 107 GLU A N 1
ATOM 737 C CA . GLU A 1 81 ? 8.278 -19.045 8.695 1.00 18.16 107 GLU A CA 1
ATOM 738 C C . GLU A 1 81 ? 8.889 -19.079 7.284 1.00 17.39 107 GLU A C 1
ATOM 739 O O . GLU A 1 81 ? 9.314 -20.154 6.792 1.00 18.32 107 GLU A O 1
ATOM 745 N N . GLY A 1 82 ? 8.929 -17.927 6.622 1.00 16.24 108 GLY A N 1
ATOM 746 C CA . GLY A 1 82 ? 9.451 -17.850 5.287 1.00 15.86 108 GLY A CA 1
ATOM 747 C C . GLY A 1 82 ? 10.916 -18.181 5.179 1.00 15.26 108 GLY A C 1
ATOM 748 O O . GLY A 1 82 ? 11.341 -18.720 4.184 1.00 16.59 108 GLY A O 1
ATOM 749 N N . THR A 1 83 ? 11.696 -17.857 6.212 1.00 14.38 109 THR A N 1
ATOM 750 C CA . THR A 1 83 ? 13.138 -18.058 6.204 1.00 14.18 109 THR A CA 1
ATOM 751 C C . THR A 1 83 ? 13.649 -19.24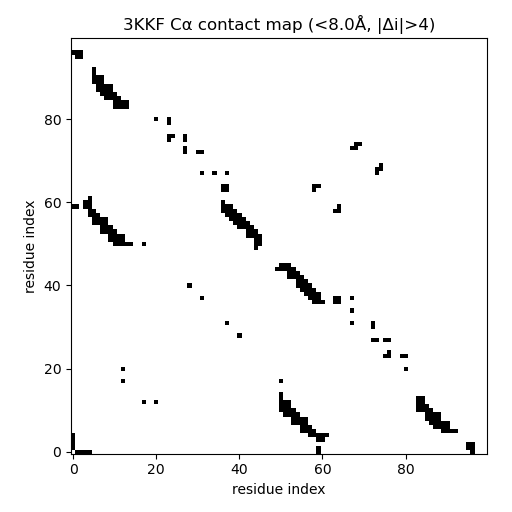3 7.007 1.00 15.95 109 THR A C 1
ATOM 752 O O . THR A 1 83 ? 14.842 -19.459 7.065 1.00 15.42 109 THR A O 1
ATOM 756 N N . LEU A 1 84 ? 12.740 -20.023 7.593 1.00 17.54 110 LEU A N 1
ATOM 757 C CA A LEU A 1 84 ? 13.147 -21.127 8.466 0.60 19.00 110 LEU A CA 1
ATOM 758 C CA B LEU A 1 84 ? 13.095 -21.205 8.417 0.40 18.94 110 LEU A CA 1
ATOM 759 C C . LEU A 1 84 ? 14.163 -22.090 7.787 1.00 19.45 110 LEU A C 1
ATOM 760 O O . LEU A 1 84 ? 15.188 -22.447 8.417 1.00 21.18 110 LEU A O 1
ATOM 769 N N . ASP A 1 85 ? 13.923 -22.461 6.538 1.00 19.34 111 ASP A N 1
ATOM 770 C CA . ASP A 1 85 ? 14.811 -23.378 5.824 1.00 19.60 111 ASP A CA 1
ATOM 771 C C . ASP A 1 85 ? 16.075 -22.733 5.256 1.00 18.53 111 ASP A C 1
ATOM 772 O O . ASP A 1 85 ? 16.914 -23.438 4.656 1.00 20.08 111 ASP A O 1
ATOM 782 N N . VAL A 1 87 ? 18.121 -20.510 7.270 1.00 16.54 113 VAL A N 1
ATOM 783 C CA . VAL A 1 87 ? 19.052 -20.131 8.337 1.00 17.55 113 VAL A CA 1
ATOM 784 C C . VAL A 1 87 ? 19.911 -21.333 8.795 1.00 16.82 113 VAL A C 1
ATOM 785 O O . VAL A 1 87 ? 19.386 -22.390 9.211 1.00 18.99 113 VAL A O 1
ATOM 789 N N . GLN A 1 88 ? 21.209 -21.177 8.680 1.00 14.79 114 GLN A N 1
ATOM 790 C CA . GLN A 1 88 ? 22.178 -22.196 9.062 1.00 14.60 114 GLN A CA 1
ATOM 791 C C . GLN A 1 88 ? 22.669 -22.013 10.497 1.00 13.35 114 GLN A C 1
ATOM 792 O O . GLN A 1 88 ? 23.015 -22.996 11.167 1.00 14.15 114 GLN A O 1
ATOM 821 N N . LEU A 1 90 ? 22.031 -19.265 14.067 1.00 12.10 116 LEU A N 1
ATOM 822 C CA . LEU A 1 90 ? 21.408 -18.109 14.713 1.00 12.04 116 LEU A CA 1
ATOM 823 C C . LEU A 1 90 ? 22.027 -17.988 16.102 1.00 11.90 116 LEU A C 1
ATOM 824 O O . LEU A 1 90 ? 21.939 -18.929 16.880 1.00 12.88 116 LEU A O 1
ATOM 829 N N . GLU A 1 91 ? 22.703 -16.868 16.377 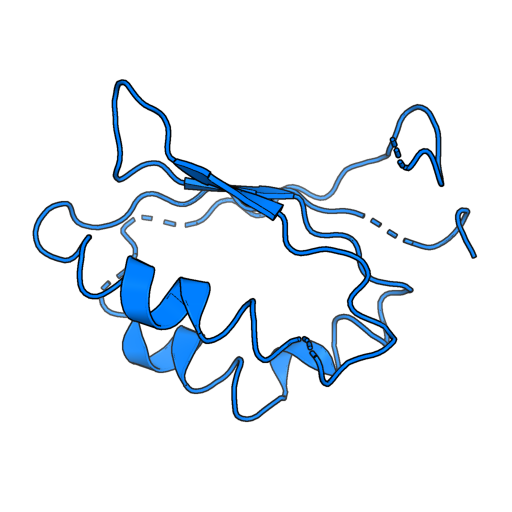1.00 11.81 117 GLU A N 1
ATOM 830 C CA A GLU A 1 91 ? 23.248 -16.594 17.705 0.70 11.89 117 GLU A CA 1
ATOM 831 C CA B GLU A 1 91 ? 23.289 -16.550 17.698 0.30 12.10 117 GLU A CA 1
ATOM 832 C C . GLU A 1 91 ? 22.495 -15.393 18.256 1.00 11.66 117 GLU A C 1
ATOM 833 O O . GLU A 1 91 ? 22.359 -14.371 17.587 1.00 11.98 117 GLU A O 1
ATOM 844 N N . LEU A 1 92 ? 21.974 -15.537 19.466 1.00 11.48 118 LEU A N 1
ATOM 845 C CA . LEU A 1 92 ? 21.180 -14.503 20.120 1.00 12.14 118 LEU A CA 1
ATOM 846 C C . LEU A 1 92 ? 21.991 -14.032 21.315 1.00 12.36 118 LEU A C 1
ATOM 847 O O . LEU A 1 92 ? 22.108 -14.753 22.328 1.00 14.39 118 LEU A O 1
ATOM 852 N N . ILE A 1 93 ? 22.563 -12.838 21.196 1.00 11.78 119 ILE A N 1
ATOM 853 C CA . ILE A 1 93 ? 23.496 -12.302 22.175 1.00 12.53 119 ILE A CA 1
ATOM 854 C C . ILE A 1 93 ? 22.896 -11.130 22.953 1.00 12.23 119 ILE A C 1
ATOM 855 O O . ILE A 1 93 ?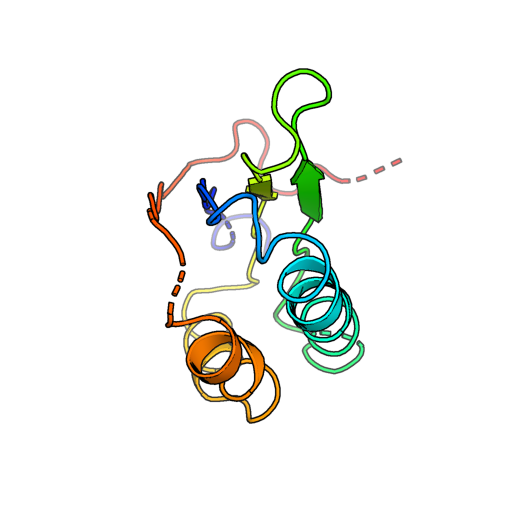 22.879 -10.001 22.483 1.00 12.50 119 ILE A O 1
ATOM 860 N N . ASP A 1 94 ? 22.416 -11.403 24.157 1.00 11.64 120 ASP A N 1
ATOM 861 C CA . ASP A 1 94 ? 21.913 -10.342 25.020 1.00 11.44 120 ASP A CA 1
ATOM 862 C C . ASP A 1 94 ? 23.124 -9.456 25.381 1.00 10.25 120 ASP A C 1
ATOM 863 O O . ASP A 1 94 ? 24.206 -9.977 25.669 1.00 11.65 120 ASP A O 1
ATOM 868 N N . ALA A 1 95 ? 22.940 -8.130 25.370 1.00 9.88 121 ALA A N 1
ATOM 869 C CA . ALA A 1 95 ? 24.065 -7.216 25.546 1.00 10.34 121 ALA A CA 1
ATOM 870 C C . ALA A 1 95 ? 23.706 -5.985 26.341 1.00 10.16 121 ALA A C 1
ATOM 871 O O . ALA A 1 95 ? 22.527 -5.602 26.432 1.00 11.80 121 ALA A O 1
ATOM 873 N N . THR A 1 96 ? 24.728 -5.371 26.923 1.00 9.65 122 THR A N 1
ATOM 874 C CA . THR A 1 96 ? 24.566 -4.153 27.699 1.00 9.92 122 THR A CA 1
ATOM 875 C C . THR A 1 96 ? 25.200 -3.004 26.969 1.00 9.31 122 THR A C 1
ATOM 876 O O . THR A 1 96 ? 26.392 -3.054 26.699 1.00 9.83 122 THR A O 1
ATOM 880 N N . PRO A 1 97 ? 24.435 -1.973 26.612 1.00 9.75 123 PRO A N 1
ATOM 881 C CA . PRO A 1 97 ? 25.046 -0.828 25.942 1.00 9.47 123 PRO A CA 1
ATOM 882 C C . PRO A 1 97 ? 25.945 -0.035 26.893 1.00 9.46 123 PRO A C 1
ATOM 883 O O . PRO A 1 97 ? 25.563 0.218 28.055 1.00 10.72 123 PRO A O 1
ATOM 887 N N . LEU A 1 98 ? 27.113 0.373 26.421 1.00 9.64 124 LEU A N 1
ATOM 888 C CA . LEU A 1 98 ? 28.044 1.146 27.268 1.00 10.26 124 LEU A CA 1
ATOM 889 C C . LEU A 1 98 ? 27.472 2.498 27.618 1.00 10.35 124 LEU A C 1
ATOM 890 O O . LEU A 1 98 ? 27.733 3.034 28.686 1.00 11.39 124 LEU A O 1
ATOM 895 N N . ILE A 1 99 ? 26.716 3.077 26.679 1.00 10.52 125 ILE A N 1
ATOM 896 C CA . ILE A 1 99 ? 26.049 4.374 26.863 1.00 11.04 125 ILE A CA 1
ATOM 897 C C . ILE A 1 99 ? 24.547 4.174 26.537 1.00 10.92 125 ILE A C 1
ATOM 898 O O . ILE A 1 99 ? 24.121 4.319 25.391 1.00 11.99 125 ILE A O 1
ATOM 903 N N . PRO A 1 100 ? 23.747 3.787 27.553 1.00 11.51 126 PRO A N 1
ATOM 904 C CA . PRO A 1 100 ? 22.333 3.556 27.316 1.00 12.43 126 PRO A CA 1
ATOM 905 C C . PRO A 1 100 ? 21.673 4.789 26.733 1.00 13.91 126 PRO A C 1
ATOM 906 O O . PRO A 1 100 ? 21.928 5.914 27.196 1.00 15.53 126 PRO A O 1
ATOM 910 N N . GLY A 1 101 ? 20.854 4.601 25.702 1.00 14.37 127 GLY A N 1
ATOM 911 C CA . GLY A 1 101 ? 20.183 5.748 25.059 1.00 15.45 127 GLY A CA 1
ATOM 912 C C . GLY A 1 101 ? 20.995 6.587 24.067 1.00 15.35 127 GLY A C 1
ATOM 913 O O . GLY A 1 101 ? 20.488 7.613 23.556 1.00 16.94 127 GLY A O 1
ATOM 914 N N . LEU A 1 102 ? 22.248 6.206 23.784 1.00 14.79 128 LEU A N 1
ATOM 915 C CA . LEU A 1 102 ? 23.035 6.900 22.771 1.00 14.12 128 LEU A CA 1
ATOM 916 C C . LEU A 1 102 ? 22.295 6.694 21.419 1.00 14.58 128 LEU A C 1
ATOM 917 O O . LEU A 1 102 ? 21.866 5.580 21.098 1.00 15.42 128 LEU A O 1
ATOM 922 N N . LYS A 1 103 ? 22.146 7.797 20.661 1.00 14.52 129 LYS A N 1
ATOM 923 C CA A LYS A 1 103 ? 21.461 7.760 19.356 0.60 15.20 129 LYS A CA 1
ATOM 924 C CA B LYS A 1 103 ? 21.450 7.828 19.358 0.40 15.08 129 LYS A CA 1
ATOM 925 C C . LYS A 1 103 ? 22.417 8.145 18.232 1.00 15.46 129 LYS A C 1
ATOM 926 O O . LYS A 1 103 ? 23.426 8.804 18.445 1.00 14.94 129 LYS A O 1
ATOM 950 N N . LYS A 1 105 ? 23.516 10.182 14.964 1.00 16.46 131 LYS A N 1
ATOM 951 C CA . LYS A 1 105 ? 23.327 11.529 14.440 1.00 17.73 131 LYS A CA 1
ATOM 952 C C . LYS A 1 105 ? 22.827 11.355 12.987 1.00 20.05 131 LYS A C 1
ATOM 953 O O . LYS A 1 105 ? 22.931 10.231 12.387 1.00 21.33 131 LYS A O 1
#

Foldseek 3Di:
DLVAKWKKKKFAADVVCLVVLCVLVVQLQVCVVPQPQWPHFAKDADPVRRRTIMTITIGNHVVSVVVSCPDPSVVCNCVVRVVIPIDIGDDDDPDGPDDD